Protein AF-W4NC47-F1 (afdb_monomer)

Sequence (119 aa):
MRKTEQQALIPQEATPDLLIDLIGKTQQITKAAAGVLKACRTCMDTRTKKEYIEKWGGIHTVTEAVYDCADLAQRIVDAGLAMETMCAKPAGSRQMILIDDLRRSLDMEHVDPSTGEID

Organism: NCBI:txid1435051

Foldseek 3Di:
DPDDPVSVPDDPDDDLVVLVVQLVVLVVQLVVLVVLLVVLVVLAPDPAPVVVCVVPVDDDPVNVVSRVSNVVSVVSNVVSVLSSCCSVPVVVSVVVVVVVVVVVVVPPQPQPPVPRDGD

Mean predicted aligned error: 11.23 Å

pLDDT: mean 84.14, std 14.34, range [54.81, 98.44]

Secondary structure (DSSP, 8-state):
-PPPTTTTSS--PPPHHHHHHHHHHHHHHHHHHHHHHHHHHHH-SSSSHHHHHHHHS---HHHHHHHHHHHHHHHHHHHHHHHHHHHHSHHHHHHHHHHHHHHHHHSS--B-TTT--B-

Structure (mmCIF, N/CA/C/O backbone):
data_AF-W4NC47-F1
#
_entry.id   AF-W4NC47-F1
#
loop_
_atom_site.group_PDB
_atom_site.id
_atom_site.type_symbol
_atom_site.label_atom_id
_atom_site.label_alt_id
_atom_site.label_comp_id
_atom_site.label_asym_id
_atom_site.label_entity_id
_atom_site.label_seq_id
_atom_site.pdbx_PDB_ins_code
_atom_site.Cartn_x
_atom_site.Cartn_y
_atom_site.Cartn_z
_atom_site.occupancy
_atom_site.B_iso_or_equiv
_atom_site.auth_seq_id
_atom_site.auth_comp_id
_atom_site.auth_asym_id
_atom_site.auth_atom_id
_atom_site.pdbx_PDB_model_num
ATOM 1 N N . MET A 1 1 ? 6.158 -13.819 -41.532 1.00 56.12 1 MET A N 1
ATOM 2 C CA . MET A 1 1 ? 7.468 -14.513 -41.536 1.00 56.12 1 MET A CA 1
ATOM 3 C C . MET A 1 1 ? 7.628 -15.270 -40.226 1.00 56.12 1 MET A C 1
ATOM 5 O O . MET A 1 1 ? 7.422 -14.662 -39.184 1.00 56.12 1 MET A O 1
ATOM 9 N N . ARG A 1 2 ? 7.955 -16.571 -40.258 1.00 56.81 2 ARG A N 1
ATOM 10 C CA . ARG A 1 2 ? 8.442 -17.285 -39.060 1.00 56.81 2 ARG A CA 1
ATOM 11 C C . ARG A 1 2 ? 9.834 -16.744 -38.719 1.00 56.81 2 ARG A C 1
ATOM 13 O O . ARG A 1 2 ? 10.642 -16.595 -39.633 1.00 56.81 2 ARG A O 1
ATOM 20 N N . LYS A 1 3 ? 10.093 -16.432 -37.445 1.00 59.09 3 LYS A N 1
ATOM 21 C CA . LYS A 1 3 ? 11.438 -16.070 -36.965 1.0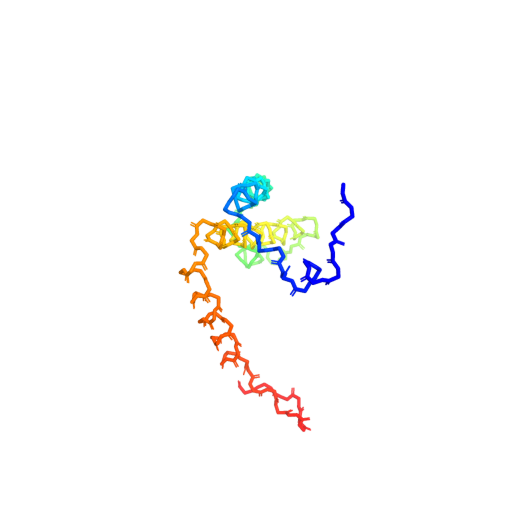0 59.09 3 LYS A CA 1
ATOM 22 C C . LYS A 1 3 ? 12.386 -17.243 -37.231 1.00 59.09 3 LYS A C 1
ATOM 24 O O . LYS A 1 3 ? 11.996 -18.392 -37.028 1.00 59.09 3 LYS A O 1
ATOM 29 N N . THR A 1 4 ? 13.591 -16.965 -37.718 1.00 68.62 4 THR A N 1
ATOM 30 C CA . THR A 1 4 ? 14.626 -17.997 -37.888 1.00 68.62 4 THR A CA 1
ATOM 31 C C . THR A 1 4 ? 15.088 -18.488 -36.510 1.00 68.62 4 THR A C 1
ATOM 33 O O . THR A 1 4 ? 15.007 -17.737 -35.537 1.00 68.62 4 THR A O 1
ATOM 36 N N . GLU A 1 5 ? 15.574 -19.730 -36.392 1.00 64.75 5 GLU A N 1
ATOM 37 C CA . GLU A 1 5 ? 16.014 -20.315 -35.105 1.00 64.75 5 GLU A CA 1
ATOM 38 C C . GLU A 1 5 ? 17.052 -19.438 -34.381 1.00 64.75 5 GLU A C 1
ATOM 40 O O . GLU A 1 5 ? 17.040 -19.326 -33.161 1.00 64.75 5 GLU A O 1
ATOM 45 N N . GLN A 1 6 ? 17.875 -18.707 -35.137 1.00 59.84 6 GLN A N 1
ATOM 46 C CA . GLN A 1 6 ? 18.867 -17.768 -34.616 1.00 59.84 6 GLN A CA 1
ATOM 47 C C . GLN A 1 6 ? 18.259 -16.457 -34.074 1.00 59.84 6 GLN A C 1
ATOM 49 O O . GLN A 1 6 ? 18.787 -15.874 -33.133 1.00 59.84 6 GLN A O 1
ATOM 54 N N . GLN A 1 7 ? 17.121 -16.003 -34.614 1.00 60.16 7 GLN A N 1
ATOM 55 C CA . GLN A 1 7 ? 16.378 -14.838 -34.106 1.00 60.16 7 GLN A CA 1
ATOM 56 C C . GLN A 1 7 ? 15.552 -15.155 -32.853 1.00 60.16 7 GLN A C 1
ATOM 58 O O . GLN A 1 7 ? 15.099 -14.235 -32.175 1.00 60.16 7 GLN A O 1
ATOM 63 N N . ALA A 1 8 ? 15.337 -16.437 -32.543 1.00 63.09 8 ALA A N 1
ATOM 64 C CA . ALA A 1 8 ? 14.723 -16.865 -31.288 1.00 63.09 8 ALA A CA 1
ATOM 65 C C . ALA A 1 8 ? 15.705 -16.821 -30.100 1.00 63.09 8 ALA A C 1
ATOM 67 O O . ALA A 1 8 ? 15.263 -16.866 -28.956 1.00 63.09 8 ALA A O 1
ATOM 68 N N . LEU A 1 9 ? 17.016 -16.706 -30.363 1.00 70.12 9 LEU A N 1
ATOM 69 C CA . LEU A 1 9 ? 18.072 -16.672 -29.342 1.00 70.12 9 LEU A CA 1
ATOM 70 C C . LEU A 1 9 ? 18.357 -15.268 -28.789 1.00 70.12 9 LEU A C 1
ATOM 72 O O . LEU A 1 9 ? 19.058 -15.147 -27.789 1.00 70.12 9 LEU A O 1
ATOM 76 N N . ILE A 1 10 ? 17.844 -14.210 -29.426 1.00 70.62 10 ILE A N 1
ATOM 77 C CA . ILE A 1 10 ? 18.009 -12.828 -28.958 1.00 70.62 10 ILE A CA 1
ATOM 78 C C . ILE A 1 10 ? 16.754 -12.448 -28.159 1.00 70.62 10 ILE A C 1
ATOM 80 O O . ILE A 1 10 ? 15.663 -12.429 -28.745 1.00 70.62 10 ILE A O 1
ATOM 84 N N . PRO A 1 11 ? 16.870 -12.149 -26.849 1.00 70.25 11 PRO A N 1
ATOM 85 C CA . PRO A 1 11 ? 15.743 -11.683 -26.053 1.00 70.25 11 PRO A CA 1
ATOM 86 C C . PRO A 1 11 ? 15.119 -10.441 -26.687 1.00 70.25 11 PRO A C 1
ATOM 88 O O . PRO A 1 11 ? 15.822 -9.524 -27.115 1.00 70.25 11 PRO A O 1
ATOM 91 N N . GLN A 1 12 ? 13.789 -10.398 -26.754 1.00 74.50 12 GLN A N 1
ATOM 92 C CA . GLN A 1 12 ? 13.118 -9.135 -27.035 1.00 74.50 12 GLN A CA 1
ATOM 93 C C . GLN A 1 12 ? 13.118 -8.307 -25.758 1.00 74.50 12 GLN A C 1
ATOM 95 O O . GLN A 1 12 ? 12.327 -8.557 -24.852 1.00 74.50 12 GLN A O 1
ATOM 100 N N . GLU A 1 13 ? 14.046 -7.358 -25.698 1.00 79.31 13 GLU A N 1
ATOM 101 C CA . GLU A 1 13 ? 14.141 -6.399 -24.605 1.00 79.31 13 GLU A CA 1
ATOM 102 C C . GLU A 1 13 ? 12.859 -5.567 -24.500 1.00 79.31 13 GLU A C 1
ATOM 104 O O . GLU A 1 13 ? 12.249 -5.190 -25.508 1.00 79.31 13 GLU A O 1
ATOM 109 N N . ALA A 1 14 ? 12.458 -5.269 -23.265 1.00 80.25 14 ALA A N 1
ATOM 110 C CA . ALA A 1 14 ? 11.357 -4.354 -23.005 1.00 80.25 14 ALA A CA 1
ATOM 111 C C . ALA A 1 14 ? 11.686 -2.96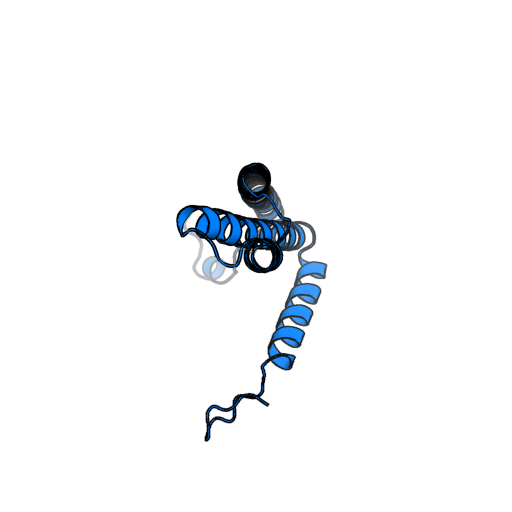7 -23.578 1.00 80.25 14 ALA A C 1
ATOM 113 O O . ALA A 1 14 ? 12.770 -2.426 -23.349 1.00 80.25 14 ALA A O 1
ATOM 114 N N . THR A 1 15 ? 10.747 -2.377 -24.317 1.00 80.69 15 THR A N 1
ATOM 115 C CA . THR A 1 15 ? 10.906 -1.026 -24.865 1.00 80.69 15 THR A CA 1
ATOM 116 C C . THR A 1 15 ? 10.454 0.033 -23.853 1.00 80.69 15 THR A C 1
ATOM 118 O O . THR A 1 15 ? 9.619 -0.256 -22.992 1.00 80.69 15 THR A O 1
ATOM 121 N N . PRO A 1 16 ? 10.952 1.281 -23.948 1.00 78.38 16 PRO A N 1
ATOM 122 C CA . PRO A 1 16 ? 10.502 2.376 -23.086 1.00 78.38 16 PRO A CA 1
ATOM 123 C C . PRO A 1 16 ? 8.982 2.605 -23.101 1.00 78.38 16 PRO A C 1
ATOM 125 O O . PRO A 1 16 ? 8.415 2.937 -22.064 1.00 78.38 16 PRO A O 1
ATOM 128 N N . ASP A 1 17 ? 8.311 2.364 -24.232 1.00 81.56 17 ASP A N 1
ATOM 129 C CA . ASP A 1 17 ? 6.852 2.508 -24.357 1.00 81.56 17 ASP A CA 1
ATOM 130 C C . ASP A 1 17 ? 6.088 1.585 -23.396 1.00 81.56 17 ASP A C 1
ATOM 132 O O . ASP A 1 17 ? 5.094 1.991 -22.797 1.00 81.56 17 ASP A O 1
ATOM 136 N N . LEU A 1 18 ? 6.600 0.371 -23.160 1.00 85.19 18 LEU A N 1
ATOM 137 C CA . LEU A 1 18 ? 6.006 -0.553 -22.193 1.00 85.19 18 LEU A CA 1
ATOM 138 C C . LEU A 1 18 ? 6.053 0.019 -20.769 1.00 85.19 18 LEU A C 1
ATOM 140 O O . LEU A 1 18 ? 5.129 -0.190 -19.985 1.00 85.19 18 LEU A O 1
ATOM 144 N N . LEU A 1 19 ? 7.110 0.761 -20.427 1.00 86.81 19 LEU A N 1
ATOM 145 C CA . LEU A 1 19 ? 7.226 1.403 -19.118 1.00 86.81 19 LEU A CA 1
ATOM 146 C C . LEU A 1 19 ? 6.233 2.557 -18.964 1.00 86.81 19 LEU A C 1
ATOM 148 O O . LEU A 1 19 ? 5.705 2.740 -17.871 1.00 86.81 19 LEU A O 1
ATOM 152 N N . ILE A 1 20 ? 5.930 3.293 -20.037 1.00 87.88 20 ILE A N 1
ATOM 153 C CA . ILE A 1 20 ? 4.907 4.352 -20.027 1.00 87.88 20 ILE A CA 1
ATOM 154 C C . ILE A 1 20 ? 3.529 3.755 -19.716 1.00 87.88 20 ILE A C 1
ATOM 156 O O . ILE A 1 20 ? 2.820 4.253 -18.837 1.00 87.88 20 ILE A O 1
ATOM 160 N N . ASP A 1 21 ? 3.178 2.646 -20.368 1.00 89.56 21 ASP A N 1
ATOM 161 C CA . ASP A 1 21 ? 1.927 1.935 -20.091 1.00 89.56 21 ASP A CA 1
ATOM 162 C C . ASP A 1 21 ? 1.869 1.409 -18.648 1.00 89.56 21 ASP A C 1
ATOM 164 O O . ASP A 1 21 ? 0.816 1.458 -18.001 1.00 89.56 21 ASP A O 1
ATOM 168 N N . LEU A 1 22 ? 2.996 0.921 -18.118 1.00 90.75 22 LEU A N 1
ATOM 169 C CA . LEU A 1 22 ? 3.092 0.463 -16.732 1.00 90.75 22 LEU A CA 1
ATOM 170 C C . LEU A 1 22 ? 2.935 1.614 -15.733 1.00 90.75 22 LEU A C 1
ATOM 172 O O . LEU A 1 22 ? 2.171 1.451 -14.784 1.00 90.75 22 LEU A O 1
ATOM 176 N N . ILE A 1 23 ? 3.543 2.783 -15.974 1.00 91.62 23 ILE A N 1
ATOM 177 C CA . ILE A 1 23 ? 3.348 3.994 -15.149 1.00 91.62 23 ILE A CA 1
ATOM 178 C C . ILE A 1 23 ? 1.859 4.337 -15.050 1.00 91.62 23 ILE A C 1
ATOM 180 O O . ILE A 1 23 ? 1.337 4.577 -13.961 1.00 91.62 23 ILE A O 1
ATOM 184 N N . GLY A 1 24 ? 1.143 4.310 -16.177 1.00 92.62 24 GLY A N 1
ATOM 185 C CA . GLY A 1 24 ? -0.294 4.583 -16.185 1.00 92.62 24 GLY A CA 1
ATOM 186 C C . GLY A 1 24 ? -1.090 3.603 -15.315 1.00 92.62 24 GLY A C 1
ATOM 187 O O . GLY A 1 24 ? -2.027 4.003 -14.620 1.00 92.62 24 GLY A O 1
ATOM 188 N N . LYS A 1 25 ? -0.711 2.319 -15.306 1.00 94.69 25 LYS A N 1
ATOM 189 C CA . LYS A 1 25 ? -1.352 1.290 -14.468 1.00 94.69 25 LYS A CA 1
ATOM 190 C C . LYS A 1 25 ? -1.002 1.452 -12.989 1.00 94.69 25 LYS A C 1
ATOM 192 O O . LYS A 1 25 ? -1.895 1.346 -12.149 1.00 94.69 25 LYS A O 1
ATOM 197 N N . THR A 1 26 ? 0.255 1.745 -12.656 1.00 94.00 26 THR A N 1
ATOM 198 C CA . THR A 1 26 ? 0.676 1.950 -11.261 1.00 94.00 26 THR A CA 1
ATOM 199 C C . THR A 1 26 ? -0.014 3.171 -10.664 1.00 94.00 26 THR A C 1
ATOM 201 O O . THR A 1 26 ? -0.562 3.081 -9.570 1.00 94.00 26 THR A O 1
ATOM 204 N N . GLN A 1 27 ? -0.118 4.272 -11.417 1.00 95.38 27 GLN A N 1
ATOM 205 C CA . GLN A 1 27 ? -0.842 5.473 -10.990 1.00 95.38 27 GLN A CA 1
ATOM 206 C C . GLN A 1 27 ? -2.327 5.203 -10.702 1.00 95.38 27 GLN A C 1
ATOM 208 O O . GLN A 1 27 ? -2.882 5.758 -9.750 1.00 95.38 27 GLN A O 1
ATOM 213 N N . GLN A 1 28 ? -2.984 4.338 -11.482 1.00 96.88 28 GLN A N 1
ATOM 214 C CA . GLN A 1 28 ? -4.376 3.948 -11.225 1.00 96.88 28 GLN A CA 1
ATOM 215 C C . GLN A 1 28 ? -4.526 3.199 -9.896 1.00 96.88 28 GLN A C 1
ATOM 217 O O . GLN A 1 28 ? -5.436 3.515 -9.128 1.00 96.88 28 GLN A O 1
ATOM 222 N N . ILE A 1 29 ? -3.618 2.262 -9.600 1.00 95.81 29 ILE A N 1
ATOM 223 C CA . ILE A 1 29 ? -3.592 1.526 -8.326 1.00 95.81 29 ILE A CA 1
ATOM 224 C C . ILE A 1 29 ? -3.387 2.499 -7.161 1.00 95.81 29 ILE A C 1
ATOM 226 O O . ILE A 1 29 ? -4.182 2.502 -6.219 1.00 95.81 29 ILE A O 1
ATOM 230 N N . THR A 1 30 ? -2.385 3.379 -7.259 1.00 96.94 30 THR A N 1
ATOM 231 C CA . THR A 1 30 ? -2.090 4.396 -6.238 1.00 96.94 30 THR A CA 1
ATOM 232 C C . THR A 1 30 ? -3.304 5.284 -5.978 1.00 96.94 30 THR A C 1
ATOM 234 O O . THR A 1 30 ? -3.690 5.509 -4.832 1.00 96.94 30 THR A O 1
ATOM 237 N N . LYS A 1 31 ? -3.959 5.764 -7.042 1.00 98.00 31 LYS A N 1
ATOM 238 C CA . LYS A 1 31 ? -5.134 6.635 -6.935 1.00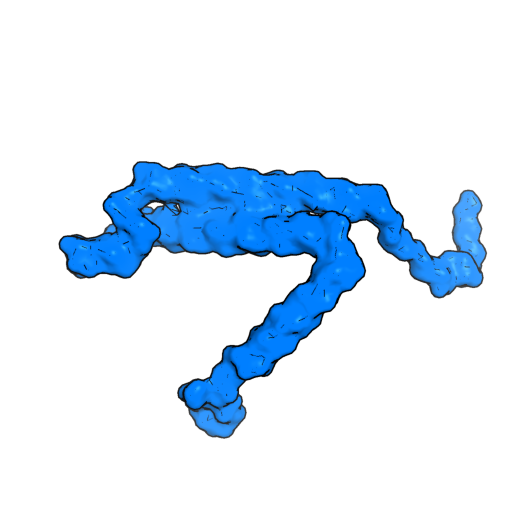 98.00 31 LYS A CA 1
ATOM 239 C C . LYS A 1 31 ? -6.327 5.921 -6.300 1.00 98.00 31 LYS A C 1
ATOM 241 O O . LYS A 1 31 ? -7.015 6.519 -5.474 1.00 98.00 31 LYS A O 1
ATOM 246 N N . ALA A 1 32 ? -6.576 4.666 -6.671 1.00 98.00 32 ALA A N 1
ATOM 247 C CA . ALA A 1 32 ? -7.652 3.871 -6.089 1.00 98.00 32 ALA A CA 1
ATOM 248 C C . ALA A 1 32 ? -7.422 3.639 -4.588 1.00 98.00 32 ALA A C 1
ATOM 250 O O . ALA A 1 32 ? -8.316 3.907 -3.784 1.00 98.00 32 ALA A O 1
ATOM 251 N N . ALA A 1 33 ? -6.208 3.240 -4.201 1.00 98.31 33 ALA A N 1
ATOM 252 C CA . ALA A 1 33 ? -5.837 3.041 -2.802 1.00 98.31 33 ALA A CA 1
ATOM 253 C C . ALA A 1 33 ? -5.928 4.339 -1.985 1.00 98.31 33 ALA A C 1
ATOM 255 O O . ALA A 1 33 ? -6.498 4.342 -0.896 1.00 98.31 33 ALA A O 1
ATOM 256 N N . ALA A 1 34 ? -5.474 5.469 -2.537 1.00 98.31 34 ALA A N 1
ATOM 257 C CA . ALA A 1 34 ? -5.621 6.777 -1.899 1.00 98.31 34 ALA A CA 1
ATOM 258 C C . ALA A 1 34 ? -7.099 7.168 -1.701 1.00 98.31 34 ALA A C 1
ATOM 260 O O . ALA A 1 34 ? -7.453 7.778 -0.690 1.00 98.31 34 ALA A O 1
ATOM 261 N N . GLY A 1 35 ? -7.971 6.796 -2.644 1.00 98.44 35 GLY A N 1
ATOM 262 C CA . GLY A 1 35 ? -9.419 6.964 -2.523 1.00 98.44 35 GLY A CA 1
ATOM 263 C C . GLY A 1 35 ? -10.010 6.168 -1.356 1.00 98.44 35 GLY A C 1
ATOM 264 O O . GLY A 1 35 ? -10.748 6.734 -0.550 1.00 98.44 35 GLY A O 1
ATOM 265 N N . VAL A 1 36 ? -9.638 4.890 -1.228 1.00 98.19 36 VAL A N 1
ATOM 266 C CA . VAL A 1 36 ? -10.049 4.026 -0.106 1.00 98.19 36 VAL A CA 1
ATOM 267 C C . VAL A 1 36 ? -9.540 4.582 1.221 1.00 98.19 36 VAL A C 1
ATOM 269 O O . VAL A 1 36 ? -10.327 4.786 2.139 1.00 98.19 36 VAL A O 1
ATOM 272 N N . LEU A 1 37 ? -8.254 4.927 1.297 1.00 98.06 37 LEU A N 1
ATOM 273 C CA . LEU A 1 37 ? -7.641 5.518 2.486 1.00 98.06 37 LEU A CA 1
ATOM 274 C C . LEU A 1 37 ? -8.377 6.783 2.941 1.00 98.06 37 LEU A C 1
ATOM 276 O O . LEU A 1 37 ? -8.639 6.963 4.130 1.00 98.06 37 LEU A O 1
ATOM 280 N N . LYS A 1 38 ? -8.732 7.665 1.999 1.00 97.94 38 LYS A N 1
ATOM 281 C CA . LYS A 1 38 ? -9.513 8.867 2.301 1.00 97.94 38 LYS A CA 1
ATOM 282 C C . LYS A 1 38 ? -10.879 8.509 2.889 1.00 97.94 38 LYS A C 1
ATOM 284 O O . LYS A 1 38 ? -11.272 9.130 3.870 1.00 97.94 38 LYS A O 1
ATOM 289 N N . ALA A 1 39 ? -11.578 7.527 2.320 1.00 98.00 39 ALA A N 1
ATOM 290 C CA . ALA A 1 39 ? -12.866 7.072 2.838 1.00 98.00 39 ALA A CA 1
ATOM 291 C C . ALA A 1 39 ? -12.736 6.470 4.248 1.00 98.00 39 ALA A C 1
ATOM 293 O O . ALA A 1 39 ? -13.492 6.848 5.140 1.00 98.00 39 ALA A O 1
ATOM 294 N N . CYS A 1 40 ? -11.731 5.626 4.500 1.00 97.94 40 CYS A N 1
ATOM 295 C CA . CYS A 1 40 ? -11.472 5.100 5.842 1.00 97.94 40 CYS A CA 1
ATOM 296 C C . CYS A 1 40 ? -11.230 6.231 6.848 1.00 97.94 40 CYS A C 1
ATOM 298 O O . CYS A 1 40 ? -11.860 6.261 7.900 1.00 97.94 40 CYS A O 1
ATOM 300 N N . ARG A 1 41 ? -10.405 7.224 6.486 1.00 96.19 41 ARG A N 1
ATOM 301 C CA . ARG A 1 41 ? -10.113 8.387 7.341 1.00 96.19 41 ARG A CA 1
ATOM 302 C C . ARG A 1 41 ? -11.346 9.221 7.688 1.00 96.19 41 ARG A C 1
ATOM 304 O O . ARG A 1 41 ? -11.349 9.843 8.740 1.00 96.19 41 ARG A O 1
ATOM 311 N N . THR A 1 42 ? -12.387 9.239 6.850 1.00 97.00 42 THR A N 1
ATOM 312 C CA . THR A 1 42 ? -13.652 9.921 7.194 1.00 97.00 42 THR A CA 1
ATOM 313 C C . THR A 1 42 ? -14.490 9.173 8.229 1.00 97.00 42 THR A C 1
ATOM 315 O O . THR A 1 42 ? -15.361 9.777 8.845 1.00 97.00 42 THR A O 1
ATOM 318 N N . CYS A 1 43 ? -14.221 7.883 8.428 1.00 93.50 43 CYS A N 1
ATOM 319 C CA . CYS A 1 43 ? -14.919 7.020 9.378 1.00 93.50 43 CYS A CA 1
ATOM 320 C C . CYS A 1 43 ? -14.125 6.791 10.678 1.00 93.50 43 CYS A C 1
ATOM 322 O O . CYS A 1 43 ? -14.625 6.123 11.578 1.00 93.50 43 CYS A O 1
ATOM 324 N N . MET A 1 44 ? -12.885 7.283 10.766 1.00 96.19 44 MET A N 1
ATOM 325 C CA . MET A 1 44 ? -12.004 7.116 11.926 1.00 96.19 44 MET A CA 1
ATOM 326 C C . MET A 1 44 ? -12.100 8.329 12.861 1.00 96.19 44 MET A C 1
ATOM 328 O O . MET A 1 44 ? -11.970 9.467 12.413 1.00 96.19 44 MET A O 1
ATOM 332 N N . ASP A 1 45 ? -12.245 8.090 14.167 1.00 95.69 45 ASP A N 1
ATOM 333 C CA . ASP A 1 45 ? -12.305 9.157 15.187 1.00 95.69 45 ASP A CA 1
ATOM 334 C C . ASP A 1 45 ? -10.919 9.617 15.672 1.00 95.69 45 ASP A C 1
ATOM 336 O O . ASP A 1 45 ? -10.770 10.675 16.288 1.00 95.69 45 ASP A O 1
ATOM 340 N N . THR A 1 46 ? -9.892 8.803 15.435 1.00 96.38 46 THR A N 1
ATOM 341 C CA . THR A 1 46 ? -8.494 9.059 15.812 1.00 96.38 46 THR A CA 1
ATOM 342 C C . THR A 1 46 ? -7.574 8.721 14.649 1.00 96.38 46 THR A C 1
ATOM 344 O O . THR A 1 46 ? -7.974 8.051 13.696 1.00 96.38 46 THR A O 1
ATOM 347 N N . ARG A 1 47 ? -6.312 9.154 14.717 1.00 92.88 47 ARG A N 1
ATOM 348 C CA . ARG A 1 47 ? -5.371 8.916 13.620 1.00 92.88 47 ARG A CA 1
ATOM 349 C C . ARG A 1 47 ? -4.880 7.475 13.583 1.00 92.88 47 ARG A C 1
ATOM 351 O O . ARG A 1 47 ? -4.619 6.967 12.498 1.00 92.88 47 ARG A O 1
ATOM 358 N N . THR A 1 48 ? -4.755 6.831 14.741 1.00 94.38 48 THR A N 1
ATOM 359 C CA . THR A 1 48 ? -4.300 5.439 14.837 1.00 94.38 48 THR A CA 1
ATOM 360 C C . THR A 1 48 ? -5.264 4.579 15.645 1.00 94.38 48 THR A C 1
ATOM 362 O O . THR A 1 48 ? -5.960 5.058 16.544 1.00 94.38 48 THR A O 1
ATOM 365 N N . LYS A 1 49 ? -5.263 3.277 15.346 1.00 95.50 49 LYS A N 1
ATOM 366 C CA . LYS A 1 49 ? -6.016 2.262 16.093 1.00 95.50 49 LYS A CA 1
ATOM 367 C C . LYS A 1 49 ? -5.627 2.245 17.571 1.00 95.50 49 LYS A C 1
ATOM 369 O O . LYS A 1 49 ? -6.489 2.149 18.437 1.00 95.50 49 LYS A O 1
ATOM 374 N N . LYS A 1 50 ? -4.330 2.407 17.857 1.00 96.19 50 LYS A N 1
ATOM 375 C CA . LYS A 1 50 ? -3.791 2.487 19.220 1.00 96.19 50 LYS A CA 1
ATOM 376 C C . LYS A 1 50 ? -4.389 3.663 19.995 1.00 96.19 50 LYS A C 1
ATOM 378 O O . LYS A 1 50 ? -4.922 3.447 21.074 1.00 96.19 50 LYS A O 1
ATOM 383 N N . GLU A 1 51 ? -4.392 4.865 19.412 1.00 96.81 51 GLU A N 1
ATOM 384 C CA . GLU A 1 51 ? -5.018 6.048 20.026 1.00 96.81 51 GLU A CA 1
ATOM 385 C C . GLU A 1 51 ? -6.518 5.833 20.299 1.00 96.81 51 GLU A C 1
ATOM 387 O O . GLU A 1 51 ? -7.034 6.294 21.315 1.00 96.81 51 GLU A O 1
ATOM 392 N N . TYR A 1 52 ? -7.230 5.126 19.409 1.00 97.06 52 TYR A N 1
ATOM 393 C CA . TYR A 1 52 ? -8.650 4.811 19.608 1.00 97.06 52 TYR A CA 1
ATOM 394 C C . TYR A 1 52 ? -8.856 3.910 20.831 1.00 97.06 52 TYR A C 1
ATOM 396 O O . TYR A 1 52 ? -9.685 4.204 21.693 1.00 97.06 52 TYR A O 1
ATOM 404 N N . ILE A 1 53 ? -8.077 2.827 20.915 1.00 96.88 53 ILE A N 1
ATOM 405 C CA . ILE A 1 53 ? -8.158 1.847 22.004 1.00 96.88 53 ILE A CA 1
ATOM 406 C C . ILE A 1 53 ? -7.740 2.480 23.333 1.00 96.88 53 ILE A C 1
ATOM 408 O O . ILE A 1 53 ? -8.412 2.265 24.334 1.00 96.88 53 ILE A O 1
ATOM 412 N N . GLU A 1 54 ? -6.684 3.294 23.359 1.00 97.25 54 GLU A N 1
ATOM 413 C CA . GLU A 1 54 ? -6.258 4.012 24.569 1.00 97.25 54 GLU A CA 1
ATOM 414 C C . GLU A 1 54 ? -7.345 4.964 25.084 1.00 97.25 54 GLU A C 1
ATOM 416 O O . GLU A 1 54 ? -7.536 5.093 26.292 1.00 97.25 54 GLU A O 1
ATOM 421 N N . LYS A 1 55 ? -8.091 5.603 24.176 1.00 96.56 55 LYS A N 1
ATOM 422 C CA . LYS A 1 55 ? -9.168 6.533 24.531 1.00 96.56 55 LYS A CA 1
ATOM 423 C C . LYS A 1 55 ? -10.430 5.828 25.033 1.00 96.56 55 LYS A C 1
ATOM 425 O O . LYS A 1 55 ? -11.087 6.348 25.932 1.00 96.56 55 LYS A O 1
ATOM 430 N N . TRP A 1 56 ? -10.786 4.683 24.448 1.00 96.38 56 TRP A N 1
ATOM 431 C CA . TRP A 1 56 ? -12.086 4.036 24.673 1.00 96.38 56 TRP A CA 1
ATOM 432 C C . TRP A 1 56 ? -12.029 2.657 25.342 1.00 96.38 56 TRP A C 1
ATOM 434 O O . TRP A 1 56 ? -13.071 2.077 25.631 1.00 96.38 56 TRP A O 1
ATOM 444 N N . GLY A 1 57 ? -10.838 2.132 25.625 1.00 94.25 57 GLY A N 1
ATOM 445 C CA . GLY A 1 57 ? -10.630 0.858 26.322 1.00 94.25 57 GLY A CA 1
ATOM 446 C C . GLY A 1 57 ? -10.903 -0.394 25.481 1.00 94.25 57 GLY A C 1
ATOM 447 O O . GLY A 1 57 ? -10.799 -1.505 25.993 1.00 94.25 57 GLY A O 1
ATOM 448 N N . GLY A 1 58 ? -11.246 -0.239 24.201 1.00 93.31 58 GLY A N 1
ATOM 449 C CA . GLY A 1 58 ? -11.544 -1.338 23.288 1.00 93.31 58 GLY A CA 1
ATOM 450 C C . GLY A 1 58 ? -11.952 -0.839 21.905 1.00 93.31 58 GLY A C 1
ATOM 451 O O . GLY A 1 58 ? -12.081 0.364 21.675 1.00 93.31 58 GLY A O 1
ATOM 452 N N . ILE A 1 59 ? -12.148 -1.767 20.969 1.00 97.44 59 ILE A N 1
ATOM 453 C CA . ILE A 1 59 ? -12.558 -1.449 19.601 1.00 97.44 59 ILE A CA 1
ATOM 454 C C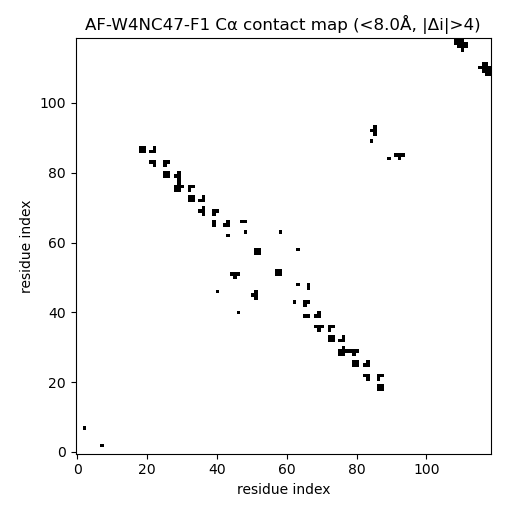 . ILE A 1 59 ? -13.569 -2.476 19.095 1.00 97.44 59 ILE A C 1
ATOM 456 O O . ILE A 1 59 ? -13.418 -3.678 19.297 1.00 97.44 59 ILE A O 1
ATOM 460 N N . HIS A 1 60 ? -14.637 -1.991 18.464 1.00 97.12 60 HIS A N 1
ATOM 461 C CA . HIS A 1 60 ? -15.610 -2.856 17.807 1.00 97.12 60 HIS A CA 1
ATOM 462 C C . HIS A 1 60 ? -15.021 -3.408 16.503 1.00 97.12 60 HIS A C 1
ATOM 464 O O . HIS A 1 60 ? -14.353 -2.674 15.778 1.00 97.12 60 HIS A O 1
ATOM 470 N N . THR A 1 61 ? -15.330 -4.658 16.157 1.00 97.38 61 THR A N 1
ATOM 471 C CA . THR A 1 61 ? -14.740 -5.372 15.006 1.00 97.38 61 THR A CA 1
ATOM 472 C C . THR A 1 61 ? -14.905 -4.637 13.672 1.00 97.38 61 THR A C 1
ATOM 474 O O . THR A 1 61 ? -13.989 -4.606 12.857 1.00 97.38 61 THR A O 1
ATOM 477 N N . VAL A 1 62 ? -16.053 -3.990 13.444 1.00 96.81 62 VAL A N 1
ATOM 478 C CA . VAL A 1 62 ? -16.286 -3.187 12.227 1.00 96.81 62 VAL A CA 1
ATOM 479 C C . VAL A 1 62 ? -15.410 -1.933 12.205 1.00 96.81 62 VAL A C 1
ATOM 481 O O . VAL A 1 62 ? -14.856 -1.593 11.164 1.00 96.81 62 VAL A O 1
ATOM 484 N N . THR A 1 63 ? -15.255 -1.256 13.345 1.00 96.62 63 THR A N 1
ATOM 485 C CA . THR A 1 63 ? -14.388 -0.076 13.460 1.00 96.62 63 THR A CA 1
ATOM 486 C C . THR A 1 63 ? -12.930 -0.480 13.279 1.00 96.62 63 THR A C 1
ATOM 488 O O . THR A 1 63 ? -12.203 0.157 12.528 1.00 96.62 63 THR A O 1
ATOM 491 N N . GLU A 1 64 ? -12.517 -1.580 13.903 1.00 97.12 64 GLU A N 1
ATOM 492 C CA . GLU A 1 64 ? -11.190 -2.168 13.746 1.00 97.12 64 GLU A CA 1
ATOM 493 C C . GLU A 1 64 ? -10.857 -2.457 12.281 1.00 97.12 64 GLU A C 1
ATOM 495 O O . GLU A 1 64 ? -9.814 -2.020 11.799 1.00 97.12 64 GLU A O 1
ATOM 500 N N . ALA A 1 65 ? -11.785 -3.069 11.541 1.00 97.94 65 ALA A N 1
ATOM 501 C CA . ALA A 1 65 ? -11.610 -3.323 10.115 1.00 97.94 65 ALA A CA 1
ATOM 502 C C . ALA A 1 65 ? -11.399 -2.035 9.296 1.00 97.94 65 ALA A C 1
ATOM 504 O O . ALA A 1 65 ? -10.663 -2.056 8.311 1.00 97.94 65 ALA A O 1
ATOM 505 N N . VAL A 1 66 ? -12.000 -0.902 9.688 1.00 98.06 66 VAL A N 1
ATOM 506 C CA . VAL A 1 66 ? -11.760 0.398 9.033 1.00 98.06 66 VAL A CA 1
ATOM 507 C C . VAL A 1 66 ? -10.328 0.879 9.266 1.00 98.06 66 VAL A C 1
ATOM 509 O O . VAL A 1 66 ? -9.694 1.336 8.314 1.00 98.06 66 VAL A O 1
ATOM 512 N N . TYR A 1 67 ? -9.812 0.759 10.493 1.00 98.19 67 TYR A N 1
ATOM 513 C CA . TYR A 1 67 ? -8.421 1.105 10.807 1.00 98.19 67 TYR A CA 1
ATOM 514 C C . TYR A 1 67 ? -7.439 0.208 10.046 1.00 98.19 67 TYR A C 1
ATOM 516 O O . TYR A 1 67 ? -6.538 0.715 9.380 1.00 98.19 67 TYR A O 1
ATOM 524 N N . ASP A 1 68 ? -7.655 -1.107 10.068 1.00 97.69 68 ASP A N 1
ATOM 525 C CA . ASP A 1 68 ? -6.788 -2.063 9.375 1.00 97.69 68 ASP A CA 1
ATOM 526 C C . ASP A 1 68 ? -6.833 -1.850 7.844 1.00 97.69 68 ASP A C 1
ATOM 528 O O . ASP A 1 68 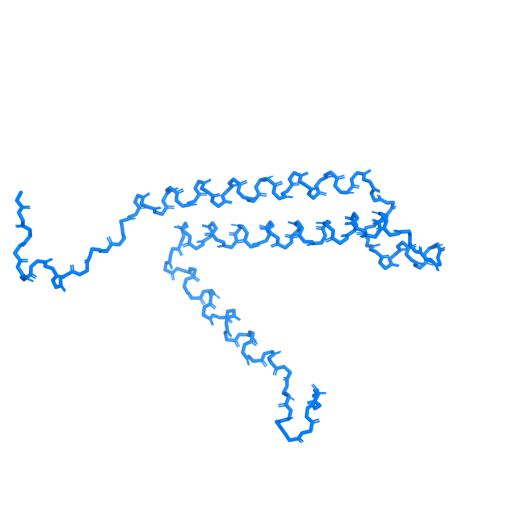? -5.813 -1.935 7.154 1.00 97.69 68 ASP A O 1
ATOM 532 N N . CYS A 1 69 ? -8.004 -1.498 7.297 1.00 98.00 69 CYS A N 1
ATOM 533 C CA . CYS A 1 69 ? -8.158 -1.136 5.887 1.00 98.00 69 CYS A CA 1
ATOM 534 C C . CYS A 1 69 ? -7.417 0.163 5.538 1.00 98.00 69 CYS A C 1
ATOM 536 O O . CYS A 1 69 ? -6.791 0.233 4.479 1.00 98.00 69 CYS A O 1
ATOM 538 N N . ALA A 1 70 ? -7.434 1.169 6.419 1.00 98.06 70 ALA A N 1
ATOM 539 C CA . ALA A 1 70 ? -6.670 2.401 6.231 1.00 98.06 70 ALA A CA 1
ATOM 540 C C . ALA A 1 70 ? -5.162 2.118 6.176 1.00 98.06 70 ALA A C 1
ATOM 542 O O . ALA A 1 70 ? -4.479 2.599 5.270 1.00 98.06 70 ALA A O 1
ATOM 543 N N . ASP A 1 71 ? -4.653 1.298 7.096 1.00 96.81 71 ASP A N 1
ATOM 544 C CA . ASP A 1 71 ? -3.237 0.931 7.141 1.00 96.81 71 ASP A CA 1
ATOM 545 C C . ASP A 1 71 ? -2.818 0.161 5.882 1.00 96.81 71 ASP A C 1
ATOM 547 O O . ASP A 1 71 ? -1.791 0.467 5.269 1.00 96.81 71 ASP A O 1
ATOM 551 N N . LEU A 1 72 ? -3.637 -0.797 5.436 1.00 97.38 72 LEU A N 1
ATOM 552 C CA . LEU A 1 72 ? -3.379 -1.525 4.195 1.00 97.38 72 LEU A CA 1
ATOM 553 C C . LEU A 1 72 ? -3.431 -0.602 2.969 1.00 97.38 72 LEU A C 1
ATOM 555 O O . LEU A 1 72 ? -2.552 -0.671 2.110 1.00 97.38 72 LEU A O 1
ATOM 559 N N . ALA A 1 73 ? -4.426 0.284 2.886 1.00 98.06 73 ALA A N 1
ATOM 560 C CA . ALA A 1 73 ? -4.553 1.232 1.785 1.00 98.06 73 ALA A CA 1
ATOM 561 C C . ALA A 1 73 ? -3.349 2.183 1.714 1.00 98.06 73 ALA A C 1
ATOM 563 O O . ALA A 1 73 ? -2.849 2.443 0.621 1.00 98.06 73 ALA A O 1
ATOM 564 N N . GLN A 1 74 ? -2.834 2.646 2.858 1.00 96.69 74 GLN A N 1
ATOM 565 C CA . GLN A 1 74 ? -1.613 3.453 2.915 1.00 96.69 74 GLN A CA 1
ATOM 566 C C . GLN A 1 74 ? -0.401 2.680 2.371 1.00 96.69 74 GLN A C 1
ATOM 568 O O . GLN A 1 74 ? 0.299 3.199 1.506 1.00 96.69 74 GLN A O 1
ATOM 573 N N . ARG A 1 75 ? -0.206 1.416 2.772 1.00 96.38 75 ARG A N 1
ATOM 574 C CA . ARG A 1 75 ? 0.887 0.578 2.239 1.00 96.38 75 ARG A CA 1
ATOM 575 C C . ARG A 1 75 ? 0.788 0.377 0.726 1.00 96.38 75 ARG A C 1
ATOM 577 O O . ARG A 1 75 ? 1.808 0.370 0.043 1.00 96.38 75 ARG A O 1
ATOM 584 N N . ILE A 1 76 ? -0.426 0.235 0.187 1.00 97.25 76 ILE A N 1
ATOM 585 C CA . ILE A 1 76 ? -0.638 0.122 -1.265 1.00 97.25 76 ILE A CA 1
ATOM 586 C C . ILE A 1 76 ? -0.310 1.442 -1.973 1.00 97.25 76 ILE A C 1
ATOM 588 O O . ILE A 1 76 ? 0.260 1.406 -3.060 1.00 97.25 76 ILE A O 1
ATOM 592 N N . VAL A 1 77 ? -0.630 2.599 -1.381 1.00 96.94 77 VAL A N 1
ATOM 593 C CA . VAL A 1 77 ? -0.218 3.906 -1.924 1.00 96.94 77 VAL A CA 1
ATOM 594 C C . VAL A 1 77 ? 1.305 3.994 -1.999 1.00 96.94 77 VAL A C 1
ATOM 596 O O . VAL A 1 77 ? 1.840 4.321 -3.058 1.00 96.94 77 VAL A O 1
ATOM 599 N N . ASP A 1 78 ? 1.997 3.648 -0.916 1.00 94.00 78 ASP A N 1
ATOM 600 C CA . ASP A 1 78 ? 3.458 3.723 -0.846 1.00 94.00 78 ASP A CA 1
ATOM 601 C C . ASP A 1 78 ? 4.111 2.764 -1.858 1.00 94.00 78 ASP A C 1
ATOM 603 O O . ASP A 1 78 ? 4.994 3.160 -2.623 1.00 94.00 78 ASP A O 1
ATOM 607 N N . ALA A 1 79 ? 3.606 1.528 -1.955 1.00 93.56 79 ALA A N 1
ATOM 608 C CA . ALA A 1 79 ? 4.040 0.559 -2.961 1.00 93.56 79 ALA A CA 1
ATOM 609 C C . ALA A 1 79 ? 3.745 1.036 -4.394 1.00 93.56 79 ALA A C 1
ATOM 611 O O . ALA A 1 79 ? 4.582 0.898 -5.284 1.00 93.56 79 ALA A O 1
ATOM 612 N N . GLY A 1 80 ? 2.576 1.637 -4.626 1.00 94.06 80 GLY A N 1
ATOM 613 C CA . GLY A 1 80 ? 2.183 2.225 -5.904 1.00 94.06 80 GLY A CA 1
ATOM 614 C C . GLY A 1 80 ? 3.147 3.307 -6.386 1.00 94.06 80 GLY A C 1
ATOM 615 O O . GLY A 1 80 ? 3.569 3.290 -7.544 1.00 94.06 80 GLY A O 1
ATOM 616 N N . LEU A 1 81 ? 3.558 4.202 -5.484 1.00 90.62 81 LEU A N 1
ATOM 617 C CA . LEU A 1 81 ? 4.557 5.241 -5.752 1.00 90.62 81 LEU A CA 1
ATOM 618 C C . LEU A 1 81 ? 5.953 4.657 -6.014 1.00 90.62 81 LEU A C 1
ATOM 620 O O . LEU A 1 81 ? 6.679 5.142 -6.890 1.00 90.62 81 LEU A O 1
ATOM 624 N N . ALA A 1 82 ? 6.330 3.595 -5.298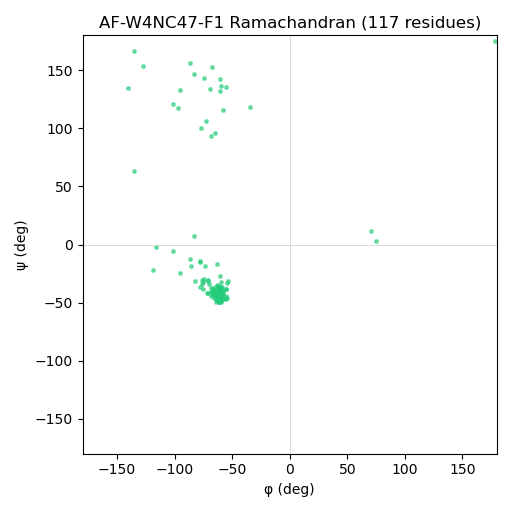 1.00 89.50 82 ALA A N 1
ATOM 625 C CA . ALA A 1 82 ? 7.577 2.881 -5.553 1.00 89.50 82 ALA A CA 1
ATOM 626 C C . ALA A 1 82 ? 7.576 2.251 -6.956 1.00 89.50 82 ALA A C 1
ATOM 628 O O . ALA A 1 82 ? 8.518 2.465 -7.719 1.00 89.50 82 ALA A O 1
ATOM 629 N N . MET A 1 83 ? 6.497 1.559 -7.345 1.00 91.62 83 MET A N 1
ATOM 630 C CA . MET A 1 83 ? 6.355 0.979 -8.688 1.00 91.62 83 MET A CA 1
ATOM 631 C C . MET A 1 83 ? 6.401 2.043 -9.794 1.00 91.62 83 MET A C 1
ATOM 633 O O . MET A 1 83 ? 7.064 1.847 -10.814 1.00 91.62 83 MET A O 1
ATOM 637 N N . GLU A 1 84 ? 5.743 3.188 -9.594 1.00 89.62 84 GLU A N 1
ATOM 638 C CA . GLU A 1 84 ? 5.817 4.317 -10.528 1.00 89.62 84 GLU A CA 1
ATOM 639 C C . GLU A 1 84 ? 7.263 4.808 -10.687 1.00 89.62 84 GLU A C 1
ATOM 641 O O . GLU A 1 84 ? 7.749 4.977 -11.807 1.00 89.62 84 GLU A O 1
ATOM 646 N N . THR A 1 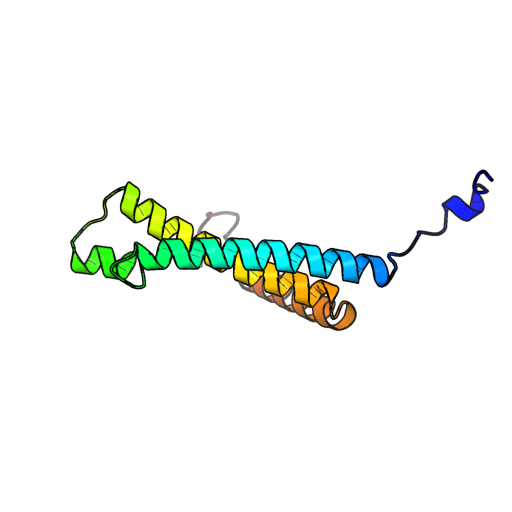85 ? 7.987 4.957 -9.575 1.00 87.06 85 THR A N 1
ATOM 647 C CA . THR A 1 85 ? 9.402 5.355 -9.585 1.00 87.06 85 THR A CA 1
ATOM 648 C C . THR A 1 85 ? 10.263 4.335 -10.335 1.00 87.06 85 THR A C 1
ATOM 650 O O . THR A 1 85 ? 11.139 4.719 -11.115 1.00 87.06 85 THR A O 1
ATOM 653 N N . MET A 1 86 ? 10.000 3.034 -10.169 1.00 88.38 86 MET A N 1
ATOM 654 C CA . MET A 1 86 ? 10.683 1.964 -10.910 1.00 88.38 86 MET A CA 1
ATOM 655 C C . MET A 1 86 ? 10.513 2.090 -12.419 1.00 88.38 86 MET A C 1
ATOM 657 O O . MET A 1 86 ? 11.490 1.944 -13.153 1.00 88.38 86 MET A O 1
ATOM 661 N N . CYS A 1 87 ? 9.308 2.421 -12.876 1.00 88.06 87 CYS A N 1
ATOM 662 C CA . CYS A 1 87 ? 9.026 2.556 -14.299 1.00 88.06 87 CYS A CA 1
ATOM 663 C C . CYS A 1 87 ? 9.542 3.889 -14.869 1.00 88.06 87 CYS A C 1
ATOM 665 O O . CYS A 1 87 ? 10.047 3.923 -15.988 1.00 88.06 87 CYS A O 1
ATOM 667 N N . ALA A 1 88 ? 9.475 4.977 -14.096 1.00 85.44 88 ALA A N 1
ATOM 668 C CA . ALA A 1 88 ? 9.905 6.306 -14.530 1.00 85.44 88 ALA A CA 1
ATOM 669 C C . ALA A 1 88 ? 11.432 6.481 -14.548 1.00 85.44 88 ALA A C 1
ATOM 671 O O . ALA A 1 88 ? 11.958 7.262 -15.342 1.00 85.44 88 ALA A O 1
ATOM 672 N N . LYS A 1 89 ? 12.162 5.782 -13.667 1.00 85.56 89 LYS A N 1
ATOM 673 C CA . LYS A 1 89 ? 13.628 5.886 -13.548 1.00 85.56 89 LYS A CA 1
ATOM 674 C C . LYS A 1 89 ? 14.305 4.513 -13.419 1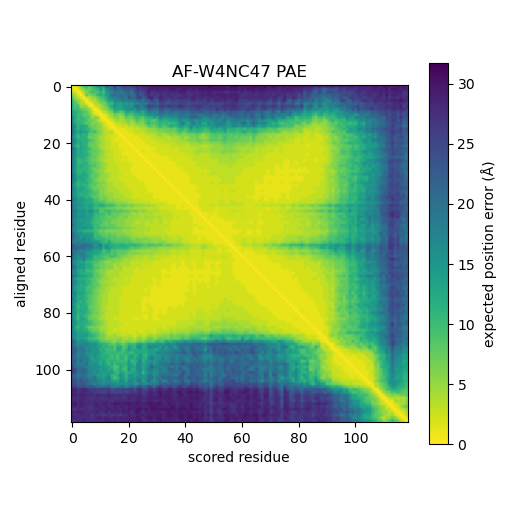.00 85.56 89 LYS A C 1
ATOM 676 O O . LYS A 1 89 ? 14.978 4.270 -12.419 1.00 85.56 89 LYS A O 1
ATOM 681 N N . PRO A 1 90 ? 14.230 3.622 -14.423 1.00 78.38 90 PRO A N 1
ATOM 682 C CA . PRO A 1 90 ? 14.634 2.217 -14.271 1.00 78.38 90 PRO A CA 1
ATOM 683 C C . PRO A 1 90 ? 16.070 1.999 -13.771 1.00 78.38 90 PRO A C 1
ATOM 685 O O . PRO A 1 90 ? 16.315 1.113 -12.952 1.00 78.38 90 PRO A O 1
ATOM 688 N N . ALA A 1 91 ? 17.025 2.823 -14.218 1.00 74.88 91 ALA A N 1
ATOM 689 C CA . ALA A 1 91 ? 18.425 2.701 -13.808 1.00 74.88 91 ALA A CA 1
ATOM 690 C C . ALA A 1 91 ? 18.654 3.128 -12.343 1.00 74.88 91 ALA A C 1
ATOM 692 O O . ALA A 1 91 ? 19.364 2.448 -11.606 1.00 74.88 91 ALA A O 1
ATOM 693 N N . GLY A 1 92 ? 18.022 4.225 -11.909 1.00 70.94 92 GLY A N 1
ATOM 694 C CA . GLY A 1 92 ? 18.134 4.730 -10.534 1.00 70.94 92 GLY A CA 1
ATOM 695 C C . GLY A 1 92 ? 17.310 3.918 -9.533 1.00 70.94 92 GLY A C 1
ATOM 696 O O . GLY A 1 92 ? 17.740 3.683 -8.407 1.00 70.94 92 GLY A O 1
ATOM 697 N N . SER A 1 93 ? 16.156 3.412 -9.957 1.00 67.00 93 SER A N 1
ATOM 698 C CA . SER A 1 93 ? 15.283 2.590 -9.121 1.00 67.00 93 SER A CA 1
ATOM 699 C C . SER A 1 93 ? 15.864 1.209 -8.851 1.00 67.00 93 SER A C 1
ATOM 701 O O . SER A 1 93 ? 15.687 0.689 -7.758 1.00 67.00 93 SER A O 1
ATOM 703 N N . ARG A 1 94 ? 16.636 0.637 -9.786 1.00 66.19 94 ARG A N 1
ATOM 704 C CA . ARG A 1 94 ? 17.369 -0.614 -9.541 1.00 66.19 94 ARG A CA 1
ATOM 705 C C . ARG A 1 94 ? 18.370 -0.478 -8.388 1.00 66.19 94 ARG A C 1
ATOM 707 O O . ARG A 1 94 ? 18.484 -1.394 -7.583 1.00 66.19 94 ARG A O 1
ATOM 714 N N . GLN A 1 95 ? 19.066 0.656 -8.286 1.00 67.56 95 GLN A N 1
ATOM 715 C CA . GLN A 1 95 ? 19.956 0.927 -7.150 1.00 67.56 95 GLN A CA 1
ATOM 716 C C . GLN A 1 95 ? 19.170 1.070 -5.844 1.00 67.56 95 GLN A C 1
ATOM 718 O O . GLN A 1 95 ? 19.603 0.564 -4.816 1.00 67.56 95 GLN A O 1
ATOM 723 N N . MET A 1 96 ? 18.004 1.718 -5.888 1.00 68.12 96 MET A N 1
ATOM 724 C CA . MET A 1 96 ? 17.144 1.893 -4.718 1.00 68.12 96 MET A CA 1
ATOM 725 C C . MET A 1 96 ? 16.575 0.563 -4.206 1.00 68.12 96 MET A C 1
ATOM 727 O O . MET A 1 96 ? 16.666 0.315 -3.012 1.00 68.12 96 MET A O 1
ATOM 731 N N . ILE A 1 97 ? 16.068 -0.302 -5.094 1.00 71.44 97 ILE A N 1
ATOM 732 C CA . ILE A 1 97 ? 15.601 -1.655 -4.738 1.00 71.44 97 ILE A CA 1
ATOM 733 C C . ILE A 1 97 ? 16.748 -2.469 -4.156 1.00 71.44 97 ILE A C 1
ATOM 735 O O . ILE A 1 97 ? 16.583 -3.070 -3.110 1.00 71.44 97 ILE A O 1
ATOM 739 N N . LEU A 1 98 ? 17.927 -2.450 -4.787 1.00 68.94 98 LEU A N 1
ATOM 740 C CA . LEU A 1 98 ? 19.088 -3.171 -4.268 1.00 68.94 98 LEU A CA 1
ATOM 741 C C . LEU A 1 98 ? 19.446 -2.708 -2.848 1.00 68.94 98 LEU A C 1
ATOM 743 O O . LEU A 1 98 ? 19.756 -3.528 -1.996 1.00 68.94 98 LEU A O 1
ATOM 747 N N . ILE A 1 99 ? 19.396 -1.400 -2.585 1.00 72.75 99 ILE A N 1
ATOM 748 C CA . ILE A 1 99 ? 19.641 -0.851 -1.246 1.00 72.75 99 ILE A CA 1
ATOM 749 C C . ILE A 1 99 ? 18.532 -1.259 -0.268 1.00 72.75 99 ILE A C 1
ATOM 751 O O . ILE A 1 99 ? 18.844 -1.558 0.880 1.00 72.75 99 ILE A O 1
ATOM 755 N N . ASP A 1 100 ? 17.269 -1.270 -0.693 1.00 75.75 100 ASP A N 1
ATOM 756 C CA . ASP A 1 100 ? 16.131 -1.670 0.142 1.00 75.75 100 ASP A CA 1
ATOM 757 C C . ASP A 1 100 ? 16.162 -3.169 0.472 1.00 75.75 100 ASP A C 1
ATOM 759 O O . ASP A 1 100 ? 16.042 -3.540 1.633 1.00 75.75 100 ASP A O 1
ATOM 763 N N . ASP A 1 101 ? 16.453 -4.027 -0.508 1.00 76.00 101 ASP A N 1
ATOM 764 C CA . ASP A 1 101 ? 16.671 -5.464 -0.320 1.00 76.00 101 ASP A CA 1
ATOM 765 C C . ASP A 1 101 ? 17.866 -5.729 0.599 1.00 76.00 101 ASP A C 1
ATOM 767 O O . ASP A 1 101 ? 17.799 -6.609 1.457 1.00 76.00 101 ASP A O 1
ATOM 771 N N . LEU A 1 102 ? 18.954 -4.962 0.461 1.00 70.25 102 LEU A N 1
ATOM 772 C CA . LEU A 1 102 ? 20.102 -5.042 1.364 1.00 70.25 102 LEU A CA 1
ATOM 773 C C . LEU A 1 102 ? 19.718 -4.624 2.781 1.00 70.25 102 LEU A C 1
ATOM 775 O O . LEU A 1 102 ? 20.046 -5.342 3.716 1.00 70.25 102 LEU A O 1
ATOM 779 N N . ARG A 1 103 ? 19.004 -3.507 2.954 1.00 77.19 103 ARG A N 1
ATOM 780 C CA . ARG A 1 103 ? 18.510 -3.065 4.266 1.00 77.19 103 ARG A CA 1
ATOM 781 C C . ARG A 1 103 ? 17.593 -4.102 4.882 1.00 77.19 103 ARG A C 1
ATOM 783 O O . ARG A 1 103 ? 17.846 -4.510 5.996 1.00 77.19 103 ARG A O 1
ATOM 790 N N . ARG A 1 104 ? 16.624 -4.619 4.131 1.00 71.88 104 ARG A N 1
ATOM 791 C CA . ARG A 1 104 ? 15.725 -5.680 4.587 1.00 71.88 104 ARG A CA 1
ATOM 792 C C . ARG A 1 104 ? 16.466 -6.972 4.924 1.00 71.88 104 ARG A C 1
ATOM 794 O O . ARG A 1 104 ? 16.081 -7.639 5.870 1.00 71.88 104 ARG A O 1
ATOM 801 N N . SER A 1 105 ? 17.508 -7.324 4.171 1.00 70.94 105 SER A N 1
ATOM 802 C CA . SER A 1 105 ? 18.355 -8.492 4.458 1.00 70.94 105 SER A CA 1
ATOM 803 C C . SER A 1 105 ? 19.230 -8.288 5.696 1.00 70.94 105 SER A C 1
ATOM 805 O O . SER A 1 105 ? 19.556 -9.258 6.370 1.00 70.94 105 SER A O 1
ATOM 807 N N . LEU A 1 106 ? 19.621 -7.044 5.983 1.00 66.06 106 LEU A N 1
ATOM 808 C CA . LEU A 1 106 ? 20.382 -6.662 7.174 1.00 66.06 106 LEU A CA 1
ATOM 809 C C . LEU A 1 106 ? 19.483 -6.482 8.408 1.00 66.06 106 LEU A C 1
ATOM 811 O O . LEU A 1 106 ? 19.918 -6.790 9.508 1.00 66.06 106 LEU A O 1
ATOM 815 N N . ASP A 1 107 ? 18.240 -6.045 8.209 1.00 67.38 107 ASP A N 1
ATOM 816 C CA . ASP A 1 107 ? 17.183 -5.904 9.217 1.00 67.38 107 ASP A CA 1
ATOM 817 C C . ASP A 1 107 ? 16.445 -7.235 9.464 1.00 67.38 107 ASP A C 1
ATOM 819 O O . ASP A 1 107 ? 15.429 -7.266 10.158 1.00 67.38 107 ASP A O 1
ATOM 823 N N . MET A 1 108 ? 16.924 -8.349 8.891 1.00 59.53 108 MET A N 1
ATOM 824 C CA . MET A 1 108 ? 16.518 -9.679 9.336 1.00 59.53 108 MET A CA 1
ATOM 825 C C . MET A 1 108 ? 17.022 -9.838 10.771 1.00 59.53 108 MET A C 1
ATOM 827 O O . MET A 1 108 ? 18.183 -10.186 10.985 1.00 59.53 108 MET A O 1
ATOM 831 N N . GLU A 1 109 ? 16.144 -9.566 11.736 1.00 59.38 109 GLU A N 1
ATOM 832 C CA . GLU A 1 109 ? 16.229 -10.082 13.102 1.00 59.38 109 GLU A CA 1
ATOM 833 C C . GLU A 1 109 ? 16.818 -11.499 13.045 1.00 59.38 109 GLU A C 1
ATOM 835 O O . GLU A 1 109 ? 16.295 -12.369 12.336 1.00 59.38 109 GLU A O 1
ATOM 840 N N . HIS A 1 110 ? 17.982 -11.694 13.672 1.00 56.59 110 HIS A N 1
ATOM 841 C CA . HIS A 1 110 ? 18.727 -12.943 13.576 1.00 56.59 110 HIS A CA 1
ATOM 842 C C . HIS A 1 110 ? 17.928 -14.026 14.293 1.00 56.59 110 HIS A C 1
ATOM 844 O O . HIS A 1 110 ? 18.023 -14.177 15.503 1.00 56.59 110 HIS A O 1
ATOM 850 N N . VAL A 1 111 ? 17.107 -14.758 13.541 1.00 56.84 111 VAL A N 1
ATOM 851 C CA . VAL A 1 111 ? 16.417 -15.931 14.069 1.00 56.84 111 VAL A CA 1
ATOM 852 C C . VAL A 1 111 ? 17.465 -17.022 14.215 1.00 56.84 111 VAL A C 1
ATOM 854 O O . VAL A 1 111 ? 17.914 -17.578 13.207 1.00 56.84 111 VAL A O 1
ATOM 857 N N . ASP A 1 112 ? 17.864 -17.319 15.451 1.00 59.81 112 ASP A N 1
ATOM 858 C CA . ASP A 1 112 ? 18.746 -18.449 15.734 1.00 59.81 112 ASP A CA 1
ATOM 859 C C . ASP A 1 112 ? 18.060 -19.729 15.208 1.00 59.81 112 ASP A C 1
ATOM 861 O O . ASP A 1 112 ? 16.994 -20.112 15.702 1.00 59.81 112 ASP A O 1
ATOM 865 N N . PRO A 1 113 ? 18.632 -20.424 14.203 1.00 54.81 113 PRO A N 1
ATOM 866 C CA . PRO A 1 113 ? 18.000 -21.591 13.588 1.00 54.81 113 PRO A CA 1
ATOM 867 C C . PRO A 1 113 ? 17.797 -22.765 14.554 1.00 54.81 113 PRO A C 1
ATOM 869 O O . PRO A 1 113 ? 17.067 -23.703 14.234 1.00 54.81 113 PRO A O 1
ATOM 872 N N . SER A 1 114 ? 18.487 -22.752 15.696 1.00 66.12 114 SER A N 1
ATOM 873 C CA . SER A 1 114 ? 18.458 -23.799 16.711 1.00 66.12 114 SER A CA 1
ATOM 874 C C . SER A 1 114 ? 17.461 -23.532 17.842 1.00 66.12 114 SER A C 1
ATOM 876 O O . SER A 1 114 ? 16.974 -24.495 18.436 1.00 66.12 114 SER A O 1
ATOM 878 N N . THR A 1 115 ? 17.110 -22.268 18.107 1.00 69.38 115 THR A N 1
ATOM 879 C CA . THR A 1 115 ? 16.202 -21.883 19.207 1.00 69.38 115 THR A CA 1
ATOM 880 C C . THR A 1 115 ? 14.926 -21.184 18.735 1.00 69.38 115 THR A C 1
ATOM 882 O O . THR A 1 115 ? 13.917 -21.230 19.436 1.00 69.38 115 THR A O 1
ATOM 885 N N . GLY A 1 116 ? 14.925 -20.598 17.534 1.00 58.28 116 GLY A N 1
ATOM 886 C CA . GLY A 1 116 ? 13.807 -19.819 16.999 1.00 58.28 116 GLY A CA 1
ATOM 887 C C . GLY A 1 116 ? 13.604 -18.469 17.692 1.00 58.28 116 GLY A C 1
ATOM 888 O O . GLY A 1 116 ? 12.564 -17.843 17.487 1.00 58.28 116 GLY A O 1
ATOM 889 N N . GLU A 1 117 ? 14.559 -18.036 18.516 1.00 60.94 117 GLU A N 1
ATOM 890 C CA . GLU A 1 117 ? 14.528 -16.742 19.194 1.00 60.94 117 GLU A CA 1
ATOM 891 C C . GLU A 1 117 ? 15.051 -15.632 18.273 1.00 60.94 117 GLU A C 1
ATOM 893 O O . GLU A 1 117 ? 15.903 -15.862 17.414 1.00 60.94 117 GLU A O 1
ATOM 898 N N . ILE A 1 118 ? 14.478 -14.444 18.444 1.00 65.31 118 ILE A N 1
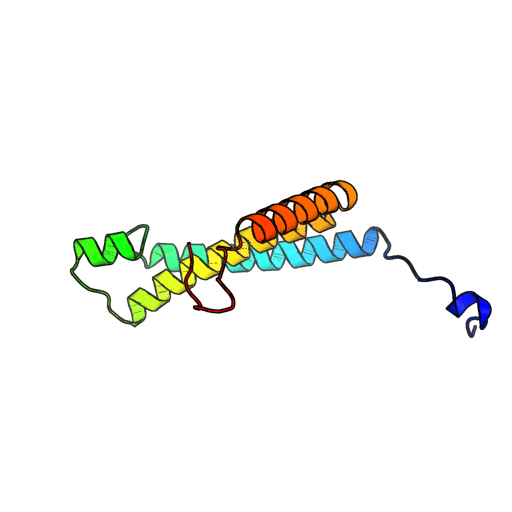ATOM 899 C CA . ILE A 1 118 ? 14.837 -13.199 17.767 1.00 65.31 118 ILE A CA 1
ATOM 900 C C . ILE A 1 118 ? 15.669 -12.381 18.765 1.00 65.31 118 ILE A C 1
ATOM 902 O O . ILE A 1 118 ? 15.156 -12.095 19.850 1.00 65.31 118 ILE A O 1
ATOM 906 N N . ASP A 1 119 ? 16.909 -12.034 18.409 1.00 60.47 119 ASP A N 1
ATOM 907 C CA . ASP A 1 119 ? 17.753 -11.085 19.168 1.00 60.47 119 ASP A CA 1
ATOM 908 C C . ASP A 1 119 ? 17.305 -9.622 18.988 1.00 60.47 119 ASP A C 1
ATOM 910 O O . ASP A 1 119 ? 17.060 -9.214 17.826 1.00 60.47 119 ASP A O 1
#

Nearest PDB structures (foldseek):
  6tz9-assembly1_A  TM=6.450E-01  e=7.564E-01  Homo sapiens
  6zbd-assembly1_D  TM=6.680E-01  e=6.136E+00  Plasmodium falciparum
  4fzs-assembly1_A  TM=6.059E-01  e=6.893E+00  Homo sapiens
  7o3y-assembly1_E  TM=2.133E-01  e=5.462E+00  Synechocystis sp. PCC 6803 substr. Kazusa
  7o40-assembly1_F  TM=2.310E-01  e=7.305E+00  Synechocystis sp. PCC 6803 substr. Kazusa

Solvent-accessible surface area (backbone atoms only — not comparable to full-atom values): 6740 Å² total; per-residue (Å²): 133,84,79,51,79,74,61,71,73,56,82,83,73,86,53,73,68,60,32,53,56,45,31,58,51,27,51,50,52,21,52,51,25,47,51,52,25,52,55,32,56,76,74,47,94,50,96,44,66,65,60,40,29,75,74,64,78,53,76,55,72,72,59,45,50,39,48,56,48,27,54,50,20,49,52,46,27,56,50,20,53,50,52,27,44,36,46,77,36,54,77,63,32,50,54,50,50,53,51,49,53,49,49,52,64,68,66,49,59,57,55,41,92,89,76,72,48,69,109

Radius of gyration: 21.8 Å; Cα contacts (8 Å, |Δi|>4): 80; chains: 1; bounding box: 37×34×68 Å